Protein AF-A0A2T2SGX7-F1 (afdb_monomer_lite)

pLDDT: mean 75.78, std 12.49, range [51.72, 88.44]

Radius of gyration: 11.25 Å; chains: 1; bounding box: 22×22×26 Å

Sequence (36 aa):
MRRPSRGTGGALCRCGASESKPFCDGSHAEVGFETG

Foldseek 3Di:
DDDPDPPPDAAADPPVQDPPPRHDPPCCVVVVHDSD

Secondary structure (DSSP, 8-state):
-----------B--SS--SSTTB--SHHHHTT----

Structure (mmCIF, N/CA/C/O backbone):
data_AF-A0A2T2SGX7-F1
#
_entry.id   AF-A0A2T2SGX7-F1
#
loop_
_atom_site.group_PDB
_atom_site.id
_atom_site.type_symbol
_atom_site.label_atom_id
_atom_site.label_alt_id
_atom_site.label_comp_id
_atom_site.label_asym_id
_atom_site.label_entity_id
_atom_site.label_seq_id
_atom_site.pdbx_PDB_ins_code
_atom_site.Cartn_x
_atom_site.Cartn_y
_atom_site.Cartn_z
_atom_site.occupancy
_atom_site.B_iso_or_equiv
_atom_site.auth_seq_id
_atom_site.auth_comp_id
_atom_site.auth_asym_id
_atom_site.auth_atom_id
_atom_site.pdbx_PDB_model_num
ATOM 1 N N . MET A 1 1 ? -7.998 15.972 -18.165 1.00 51.72 1 MET A N 1
ATOM 2 C CA . MET A 1 1 ? -8.443 14.561 -18.266 1.00 51.72 1 MET A CA 1
ATOM 3 C C . MET A 1 1 ? -7.321 13.606 -18.716 1.00 51.72 1 MET A C 1
ATOM 5 O O . MET A 1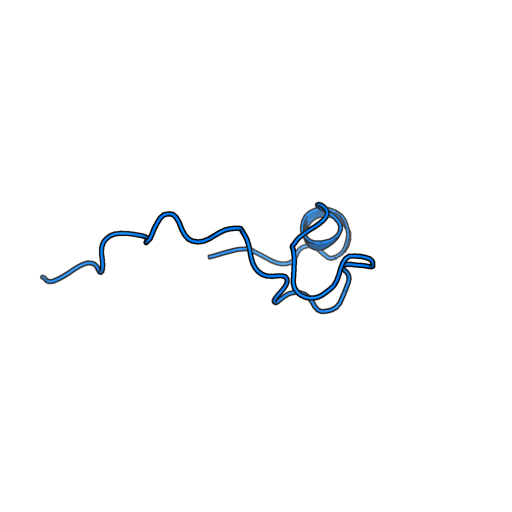 1 ? -7.568 12.676 -19.467 1.00 51.72 1 MET A O 1
ATOM 9 N N . ARG A 1 2 ? -6.084 13.755 -18.214 1.00 57.34 2 ARG A N 1
ATOM 10 C CA . ARG A 1 2 ? -5.003 12.784 -18.464 1.00 57.34 2 ARG A CA 1
ATOM 11 C C . ARG A 1 2 ? -4.762 12.008 -17.172 1.00 57.34 2 ARG A C 1
ATOM 13 O O . ARG A 1 2 ? -4.010 12.464 -16.322 1.00 57.34 2 ARG A O 1
ATOM 20 N N . ARG A 1 3 ? -5.474 10.890 -16.984 1.00 55.75 3 ARG A N 1
ATOM 21 C CA . ARG A 1 3 ? -5.129 9.912 -15.939 1.00 55.75 3 ARG A CA 1
ATOM 22 C C . ARG A 1 3 ? -3.803 9.285 -16.379 1.00 55.75 3 ARG A C 1
ATOM 24 O O . ARG A 1 3 ? -3.804 8.695 -17.460 1.00 55.75 3 ARG A O 1
ATOM 31 N N . PRO A 1 4 ? -2.687 9.434 -15.646 1.00 60.53 4 PRO A N 1
ATOM 32 C CA . PRO A 1 4 ? -1.478 8.710 -15.997 1.00 60.53 4 PRO A CA 1
ATOM 33 C C . PRO A 1 4 ? -1.804 7.218 -15.914 1.00 60.53 4 PRO A C 1
ATOM 35 O O . PRO A 1 4 ? -2.218 6.700 -14.877 1.00 60.53 4 PRO A O 1
ATOM 38 N N . SER A 1 5 ? -1.712 6.562 -17.064 1.00 59.78 5 SER A N 1
ATOM 39 C CA . SER A 1 5 ? -1.728 5.116 -17.208 1.00 59.78 5 SER A CA 1
ATOM 40 C C . SER A 1 5 ? -0.705 4.537 -16.241 1.00 59.78 5 SER A C 1
ATOM 42 O O . SER A 1 5 ? 0.484 4.831 -16.358 1.00 59.78 5 SER A O 1
ATOM 44 N N . ARG A 1 6 ? -1.203 3.771 -15.262 1.00 59.38 6 ARG A N 1
ATOM 45 C CA . ARG A 1 6 ? -0.410 3.044 -14.271 1.00 59.38 6 ARG A CA 1
ATOM 46 C C . ARG A 1 6 ? 0.655 2.254 -15.024 1.00 59.38 6 ARG A C 1
ATOM 48 O O . ARG A 1 6 ? 0.323 1.314 -15.742 1.00 59.38 6 ARG A O 1
ATOM 55 N N . GLY A 1 7 ? 1.905 2.695 -14.929 1.00 57.28 7 GLY A N 1
ATOM 56 C CA . GLY A 1 7 ? 3.023 1.964 -15.497 1.00 57.28 7 GLY A CA 1
ATOM 57 C C . GLY A 1 7 ? 3.110 0.614 -14.804 1.00 57.28 7 GLY A C 1
ATOM 58 O O . GLY A 1 7 ? 3.100 0.554 -13.577 1.00 57.28 7 GLY A O 1
ATOM 59 N N . THR A 1 8 ? 3.200 -0.464 -15.577 1.00 56.47 8 THR A N 1
ATOM 60 C CA . THR A 1 8 ? 3.557 -1.804 -15.092 1.00 56.47 8 THR A CA 1
ATOM 61 C C . THR A 1 8 ? 5.047 -1.833 -14.716 1.00 56.47 8 THR A C 1
ATOM 63 O O . THR A 1 8 ? 5.834 -2.599 -15.260 1.00 56.47 8 THR A O 1
ATOM 66 N N . GLY A 1 9 ? 5.464 -0.928 -13.829 1.00 58.91 9 GLY A N 1
ATOM 67 C CA . GLY A 1 9 ? 6.734 -1.008 -13.121 1.00 58.91 9 GLY A CA 1
ATOM 68 C C . GLY A 1 9 ? 6.506 -1.852 -11.876 1.00 58.91 9 GLY A C 1
ATOM 69 O O . GLY A 1 9 ? 5.477 -1.686 -11.222 1.00 58.91 9 GLY A O 1
ATOM 70 N N . GLY A 1 10 ? 7.416 -2.783 -11.579 1.00 66.56 10 GLY A N 1
ATOM 71 C CA . GLY A 1 10 ? 7.329 -3.630 -10.388 1.00 66.56 10 GLY A CA 1
ATOM 72 C C . GLY A 1 10 ? 6.953 -2.822 -9.145 1.00 66.56 10 GLY A C 1
ATOM 73 O O . GLY A 1 10 ? 7.357 -1.667 -9.008 1.00 66.56 10 GLY A O 1
ATOM 74 N N . ALA A 1 11 ? 6.139 -3.410 -8.268 1.00 75.00 11 ALA A N 1
ATOM 75 C CA . ALA A 1 11 ? 5.653 -2.726 -7.079 1.00 75.00 11 ALA A CA 1
ATOM 76 C C . ALA A 1 11 ? 6.850 -2.312 -6.214 1.00 75.00 11 ALA A C 1
ATOM 78 O O . ALA A 1 11 ? 7.486 -3.146 -5.571 1.00 75.00 11 AL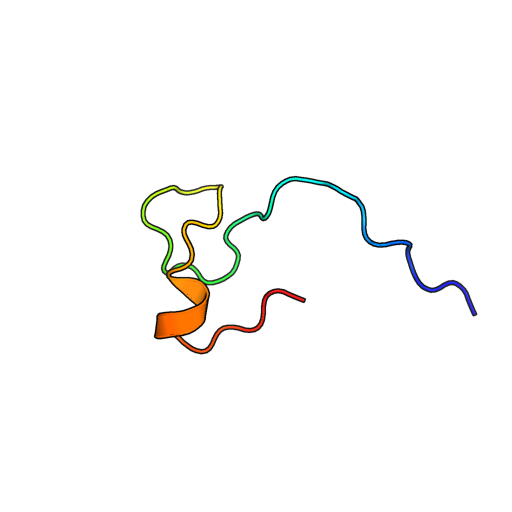A A O 1
ATOM 79 N N . LEU A 1 12 ? 7.190 -1.025 -6.235 1.00 81.31 12 LEU A N 1
ATOM 80 C CA . LEU A 1 12 ? 8.230 -0.479 -5.378 1.00 81.31 12 LEU A CA 1
ATOM 81 C C . LEU A 1 12 ? 7.663 -0.313 -3.972 1.00 81.31 12 LEU A C 1
ATOM 83 O O . LEU A 1 12 ? 6.565 0.217 -3.781 1.00 81.31 12 LEU A O 1
ATOM 87 N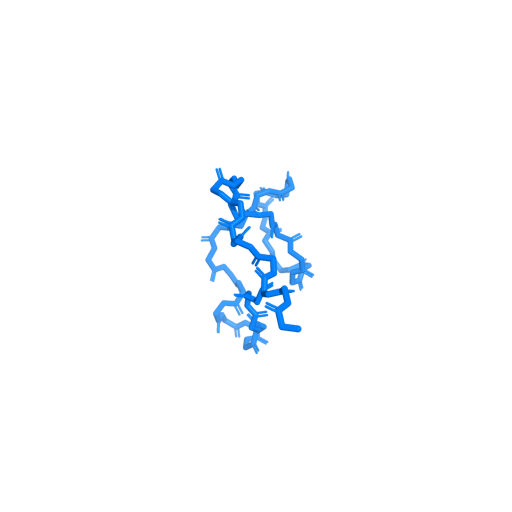 N . CYS A 1 13 ? 8.422 -0.746 -2.971 1.00 86.19 13 CYS A N 1
ATOM 88 C CA . CYS A 1 13 ? 8.058 -0.518 -1.588 1.00 86.19 13 CYS A CA 1
ATOM 89 C C . CYS A 1 13 ? 8.172 0.972 -1.262 1.00 86.19 13 CYS A C 1
ATOM 91 O O . CYS A 1 13 ? 9.259 1.502 -1.044 1.00 86.19 13 CYS A O 1
ATOM 93 N N . ARG A 1 14 ? 7.014 1.618 -1.134 1.00 81.12 14 ARG A N 1
ATOM 94 C CA . ARG A 1 14 ? 6.873 2.972 -0.584 1.00 81.12 14 ARG A CA 1
ATOM 95 C C . ARG A 1 14 ? 6.429 2.999 0.880 1.00 81.12 14 ARG A C 1
ATOM 97 O O . ARG A 1 14 ? 6.511 4.045 1.506 1.00 81.12 14 ARG A O 1
ATOM 104 N N . CYS A 1 15 ? 5.986 1.864 1.422 1.00 86.19 15 CYS A N 1
ATOM 105 C CA . CYS A 1 15 ? 5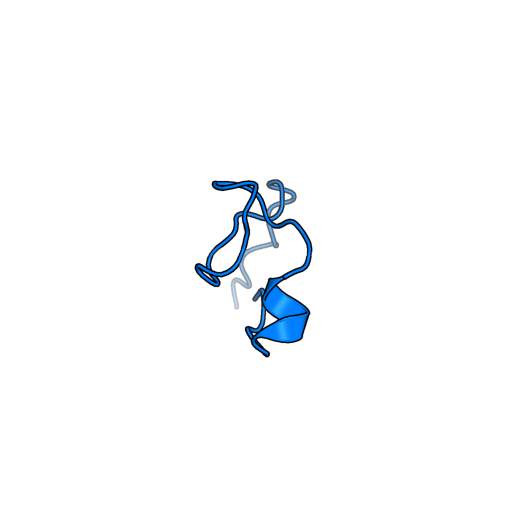.465 1.765 2.789 1.00 86.19 15 CYS A CA 1
ATOM 106 C C . CYS A 1 15 ? 6.549 1.776 3.879 1.00 86.19 15 CYS A C 1
ATOM 108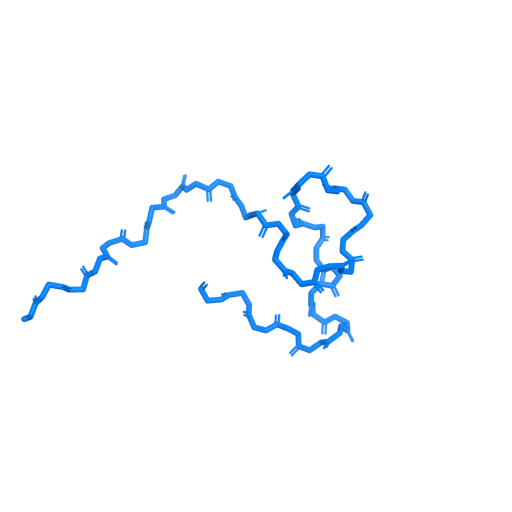 O O . CYS A 1 15 ? 6.234 1.924 5.052 1.00 86.19 15 CYS A O 1
ATOM 110 N N . GLY A 1 16 ? 7.819 1.556 3.522 1.00 84.44 16 GLY A N 1
ATOM 111 C CA . GLY A 1 16 ? 8.926 1.442 4.480 1.00 84.44 16 GLY A CA 1
ATOM 112 C C . GLY A 1 16 ? 8.973 0.124 5.269 1.00 84.44 16 GLY A C 1
ATOM 113 O O . GLY A 1 16 ? 10.016 -0.177 5.847 1.00 84.44 16 GLY A O 1
ATOM 114 N N . ALA A 1 17 ? 7.908 -0.679 5.223 1.00 87.56 17 ALA A N 1
ATOM 115 C CA . ALA A 1 17 ? 7.774 -1.943 5.948 1.00 87.56 17 ALA A CA 1
ATOM 116 C C . ALA A 1 17 ? 8.343 -3.166 5.212 1.00 87.56 17 ALA A C 1
ATOM 118 O O . ALA A 1 17 ? 8.574 -4.185 5.843 1.00 87.56 17 ALA A O 1
ATOM 119 N N . SER A 1 18 ? 8.586 -3.077 3.898 1.00 86.75 18 SER A N 1
ATOM 120 C CA . SER A 1 18 ? 9.156 -4.203 3.146 1.00 86.75 18 SER A CA 1
ATOM 121 C C . SER A 1 18 ? 10.579 -4.513 3.606 1.00 86.75 18 SER A C 1
ATOM 123 O O . SER A 1 18 ? 11.411 -3.603 3.735 1.00 86.75 18 SER A O 1
ATOM 125 N N . GLU A 1 19 ? 10.864 -5.795 3.789 1.00 87.88 19 GLU A N 1
ATOM 126 C CA . GLU A 1 19 ? 12.214 -6.312 4.025 1.00 87.88 19 GLU A CA 1
ATOM 127 C C . GLU A 1 19 ? 12.994 -6.421 2.702 1.00 87.88 19 GLU A C 1
ATOM 129 O O . GLU A 1 19 ? 14.187 -6.126 2.648 1.00 87.88 19 GLU A O 1
ATOM 134 N N . SER A 1 20 ? 12.288 -6.677 1.597 1.00 82.62 20 SER A N 1
ATOM 135 C CA . SER A 1 20 ? 12.820 -6.822 0.233 1.00 82.62 20 SER A CA 1
ATOM 136 C C . SER A 1 20 ? 12.989 -5.485 -0.507 1.00 82.62 20 SER A C 1
ATOM 138 O O . SER A 1 20 ? 12.694 -5.373 -1.700 1.00 82.62 20 SER A O 1
ATOM 140 N N . LYS A 1 21 ? 13.431 -4.421 0.180 1.00 76.62 21 LYS A N 1
ATOM 141 C CA . LYS A 1 21 ? 13.645 -3.087 -0.428 1.00 76.62 21 LYS A CA 1
ATOM 142 C C . LYS A 1 21 ? 14.6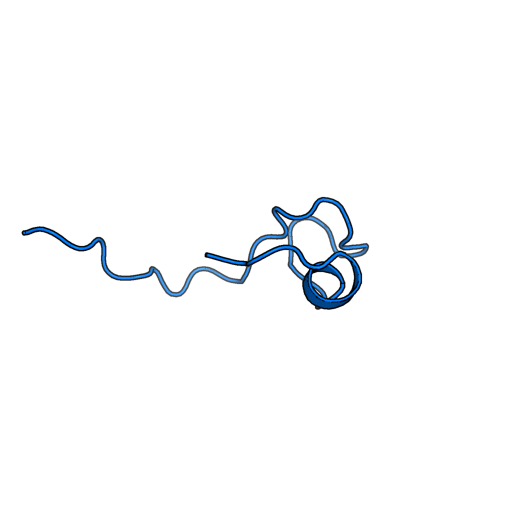12 -3.179 -1.623 1.00 76.62 21 LYS A C 1
ATOM 144 O O . LYS A 1 21 ? 15.646 -3.831 -1.505 1.00 76.62 21 LYS A O 1
ATOM 149 N N . PRO A 1 22 ? 14.332 -2.508 -2.760 1.00 82.12 22 PRO A N 1
ATOM 150 C CA . PRO A 1 22 ? 13.302 -1.489 -3.007 1.00 82.12 22 PRO A CA 1
ATOM 151 C C . PRO A 1 22 ? 11.936 -2.041 -3.453 1.00 82.12 22 PRO A C 1
ATOM 153 O O . PRO A 1 22 ? 11.051 -1.259 -3.795 1.00 82.12 22 PRO A O 1
ATOM 156 N N . PHE A 1 23 ? 11.741 -3.358 -3.463 1.00 84.38 23 PHE A N 1
ATOM 157 C CA . PHE A 1 23 ? 10.513 -4.006 -3.918 1.00 84.38 23 PHE A CA 1
ATOM 158 C C . PHE A 1 23 ? 9.514 -4.206 -2.785 1.00 84.38 23 PHE A C 1
ATOM 160 O O . PHE A 1 23 ? 9.855 -4.229 -1.601 1.00 84.38 23 PHE A O 1
ATOM 167 N N . CYS A 1 24 ? 8.247 -4.301 -3.159 1.00 86.88 24 CYS A N 1
ATOM 168 C CA . CYS A 1 24 ? 7.153 -4.573 -2.255 1.00 86.88 24 CYS A CA 1
ATOM 169 C C . CYS A 1 24 ? 7.003 -6.080 -2.031 1.00 86.88 24 CYS A C 1
ATOM 171 O O . CYS A 1 24 ? 6.712 -6.804 -2.978 1.00 86.88 24 CYS A O 1
ATOM 173 N N . ASP A 1 25 ? 7.155 -6.516 -0.780 1.00 85.88 25 ASP A N 1
ATOM 174 C CA . ASP A 1 25 ? 7.006 -7.924 -0.380 1.00 85.88 25 ASP A CA 1
ATOM 175 C C . ASP A 1 25 ? 5.589 -8.273 0.123 1.00 85.88 25 ASP A C 1
ATOM 177 O O . ASP A 1 25 ? 5.271 -9.417 0.401 1.00 85.88 25 ASP A O 1
ATOM 181 N N . GLY A 1 26 ? 4.698 -7.281 0.223 1.00 85.12 26 GLY A N 1
ATOM 182 C CA . GLY A 1 26 ? 3.347 -7.462 0.777 1.00 85.12 26 GLY A CA 1
ATOM 183 C C . GLY A 1 26 ? 3.168 -6.922 2.197 1.00 85.12 26 GLY A C 1
ATOM 184 O O . GLY A 1 26 ? 2.037 -6.649 2.588 1.00 85.12 26 GLY A O 1
ATOM 185 N N . SER A 1 27 ? 4.255 -6.587 2.901 1.00 88.44 27 SER A N 1
ATOM 186 C CA . SER A 1 27 ? 4.217 -5.977 4.247 1.00 88.44 27 SER A CA 1
ATOM 187 C C . SER A 1 27 ? 3.463 -4.642 4.301 1.00 88.44 27 SER A C 1
ATOM 189 O O . SER A 1 27 ? 3.063 -4.183 5.365 1.00 88.44 27 SER A O 1
ATOM 191 N N . HIS A 1 28 ? 3.227 -4.005 3.147 1.00 87.44 28 HIS A N 1
ATOM 192 C CA . HIS A 1 28 ? 2.381 -2.815 3.057 1.00 87.44 28 HIS A CA 1
ATOM 193 C C . HIS A 1 28 ? 0.949 -3.077 3.549 1.00 87.44 28 HIS A C 1
ATOM 195 O O . HIS A 1 28 ? 0.338 -2.173 4.107 1.00 87.44 28 HIS A O 1
ATOM 201 N N . ALA A 1 29 ? 0.427 -4.298 3.379 1.00 85.50 29 ALA A N 1
ATOM 202 C CA . ALA A 1 29 ? -0.900 -4.672 3.856 1.00 85.50 29 ALA A CA 1
ATOM 203 C C . ALA A 1 29 ? -0.952 -4.744 5.389 1.00 85.50 29 ALA A C 1
ATOM 205 O O . ALA A 1 29 ? -1.941 -4.338 5.991 1.00 85.50 29 ALA A O 1
ATOM 206 N N . GLU A 1 30 ? 0.133 -5.193 6.019 1.00 88.12 30 GLU A N 1
ATOM 207 C CA . GLU A 1 30 ? 0.238 -5.324 7.476 1.00 88.12 30 GLU A CA 1
ATOM 208 C C . GLU A 1 30 ? 0.311 -3.962 8.171 1.00 88.12 30 GLU A C 1
ATOM 210 O O . GLU A 1 30 ? -0.272 -3.770 9.235 1.00 88.12 30 GLU A O 1
ATOM 215 N N . VAL A 1 31 ? 0.970 -2.987 7.538 1.00 87.62 31 VAL A N 1
ATOM 216 C CA . VAL A 1 31 ? 1.028 -1.603 8.036 1.00 87.62 31 VAL A CA 1
ATOM 217 C C . VAL A 1 31 ? -0.133 -0.728 7.550 1.00 87.62 31 VAL A C 1
ATOM 219 O O . VAL A 1 31 ? -0.148 0.470 7.825 1.00 87.62 31 VAL A O 1
ATOM 222 N N . GLY A 1 32 ? -1.094 -1.294 6.809 1.00 85.88 32 GLY A N 1
ATOM 223 C CA . GLY A 1 32 ? -2.242 -0.557 6.269 1.00 85.88 32 GLY A CA 1
ATOM 224 C C . GLY A 1 32 ? -1.864 0.536 5.264 1.00 85.88 32 GLY A C 1
ATOM 225 O O . GLY A 1 32 ? -2.567 1.535 5.139 1.00 85.88 32 GLY A O 1
ATOM 226 N N . PHE A 1 33 ? -0.737 0.383 4.567 1.00 82.56 33 PHE A N 1
ATOM 227 C CA . PHE A 1 33 ? -0.241 1.360 3.605 1.00 82.56 33 PHE A CA 1
ATOM 228 C C . PHE A 1 33 ? -0.795 1.079 2.209 1.00 82.56 33 PHE A C 1
ATOM 230 O O . PHE A 1 33 ? -0.480 0.067 1.580 1.00 82.56 33 PHE A O 1
ATOM 237 N N . GLU A 1 34 ? -1.581 2.013 1.689 1.00 75.25 34 GLU A N 1
ATOM 238 C CA . GLU A 1 34 ? -2.184 1.912 0.365 1.00 75.25 34 GLU A CA 1
ATOM 239 C C . GLU A 1 34 ? -1.121 2.106 -0.735 1.00 75.25 34 GLU A C 1
ATOM 241 O O . GLU A 1 34 ? -0.589 3.199 -0.951 1.00 75.25 34 GLU A O 1
ATOM 246 N N . THR A 1 35 ? -0.799 1.027 -1.456 1.00 62.78 35 THR A N 1
ATOM 247 C CA . THR A 1 35 ? 0.004 1.079 -2.690 1.00 62.78 35 THR A CA 1
ATOM 248 C C . THR A 1 35 ? -0.868 1.652 -3.813 1.00 62.78 35 THR A C 1
ATOM 250 O O . THR A 1 35 ? -1.541 0.929 -4.543 1.00 62.78 35 THR A O 1
ATOM 253 N N . GLY A 1 36 ? -0.917 2.983 -3.884 1.00 60.78 36 GLY A N 1
ATOM 254 C CA . GLY A 1 36 ? -1.520 3.753 -4.980 1.00 60.78 36 GLY A CA 1
ATOM 255 C C . GLY A 1 36 ? -0.529 4.096 -6.082 1.00 60.78 36 GLY A C 1
ATOM 256 O O . GLY A 1 36 ? 0.614 4.493 -5.736 1.00 60.78 36 GLY A O 1
#